Protein AF-B8Y3Y1-F1 (afdb_monomer_lite)

Secondary structure (DSSP, 8-state):
-----SSHHHHHHHHHHHHHHHHHHHHHTTPPP-BTTTTS-SSB--HHHHHHHT-S----TTHHHHHHTT--HHHHHHHHHHHHHHHTTSSPPTT------------------

Organism: Staphylococcus haemolyticus (NCBI:txid1283)

pLDDT: mean 87.37, std 19.58, range [33.03, 98.75]

Foldseek 3Di:
DQDADDDLVVVVVSLLVVLLVLLVVCVVVVFAADECQPPNDGDDYAVLSCCVRPNPDPDNPDAVSQVVSVHGPVNSSVSSNVSNCCVVVVDPDPPDDPPDPPDDDDDDDDDDD

InterPro domains:
  IPR036505 N-acetylmuramoyl-L-alanine amidase/PGRP domain superfamily [G3DSA:3.40.80.10] (1-98)
  IPR036505 N-acetylmuramoyl-L-alanine amidase/PGRP domain superfamily [SSF55846] (1-74)

Structure (mmCIF, N/CA/C/O backbone):
data_AF-B8Y3Y1-F1
#
_entry.id   AF-B8Y3Y1-F1
#
loop_
_atom_site.group_PDB
_atom_site.id
_atom_sit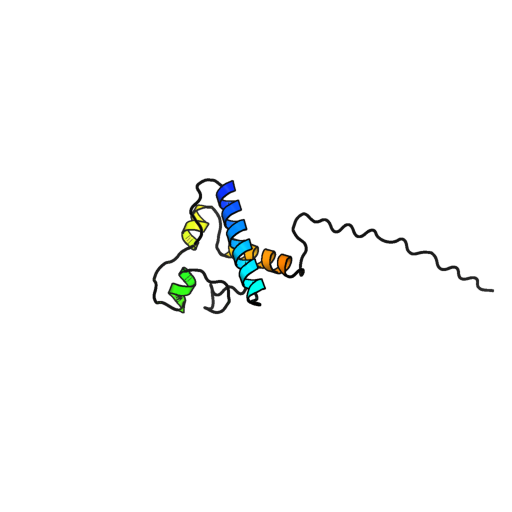e.type_symbol
_atom_site.label_atom_id
_atom_site.label_alt_id
_atom_site.label_comp_id
_atom_site.label_asym_id
_atom_site.label_entity_id
_atom_site.label_seq_id
_atom_site.pdbx_PDB_ins_code
_atom_site.Cartn_x
_atom_site.Cartn_y
_atom_site.Cartn_z
_atom_site.occupancy
_atom_site.B_iso_or_equiv
_atom_site.auth_seq_id
_atom_site.auth_comp_id
_atom_site.auth_asym_id
_atom_site.auth_atom_id
_atom_site.pdbx_PDB_model_num
ATOM 1 N N . GLU A 1 1 ? -0.009 5.445 -8.014 1.00 79.00 1 GLU A N 1
ATOM 2 C CA . GLU A 1 1 ? 1.302 5.917 -8.509 1.00 79.00 1 GLU A CA 1
ATOM 3 C C . GLU A 1 1 ? 2.193 6.518 -7.434 1.00 79.00 1 GLU A C 1
ATOM 5 O O . GLU A 1 1 ? 1.762 7.396 -6.689 1.00 79.00 1 GLU A O 1
ATOM 10 N N . ILE A 1 2 ? 3.444 6.051 -7.386 1.00 77.81 2 ILE A N 1
ATOM 11 C CA . ILE A 1 2 ? 4.555 6.657 -6.640 1.00 77.81 2 ILE A CA 1
ATOM 12 C C . ILE A 1 2 ? 5.471 7.319 -7.673 1.00 77.81 2 ILE A C 1
ATOM 14 O O . ILE A 1 2 ? 5.974 6.648 -8.568 1.00 77.81 2 ILE A O 1
ATOM 18 N N . VAL A 1 3 ? 5.697 8.630 -7.565 1.00 85.31 3 VAL A N 1
ATOM 19 C CA . VAL A 1 3 ? 6.620 9.335 -8.471 1.00 85.31 3 VAL A CA 1
ATOM 20 C C . VAL A 1 3 ? 8.064 8.977 -8.114 1.00 85.31 3 VAL A C 1
ATOM 22 O O . VAL A 1 3 ? 8.419 8.955 -6.936 1.00 85.31 3 VAL A O 1
ATOM 25 N N . HIS A 1 4 ? 8.894 8.716 -9.128 1.00 81.44 4 HIS A N 1
ATOM 26 C CA . HIS A 1 4 ? 10.304 8.388 -8.928 1.00 81.44 4 HIS A CA 1
ATOM 27 C C . HIS A 1 4 ? 11.066 9.544 -8.265 1.00 81.44 4 HIS A C 1
ATOM 29 O O . HIS A 1 4 ? 10.930 10.705 -8.653 1.00 81.44 4 HIS A O 1
ATOM 35 N N . THR A 1 5 ? 11.897 9.213 -7.280 1.00 87.88 5 THR A N 1
ATOM 36 C CA . THR A 1 5 ? 12.758 10.158 -6.551 1.00 87.88 5 THR A CA 1
ATOM 37 C C . THR A 1 5 ? 14.229 9.806 -6.740 1.00 87.88 5 THR A C 1
ATOM 39 O O . THR A 1 5 ? 14.551 8.660 -7.031 1.00 87.88 5 THR A O 1
ATOM 42 N N . HIS A 1 6 ? 15.136 10.767 -6.557 1.00 86.62 6 HIS A N 1
ATOM 43 C CA . HIS A 1 6 ? 16.558 10.590 -6.897 1.00 86.62 6 HIS A CA 1
ATOM 44 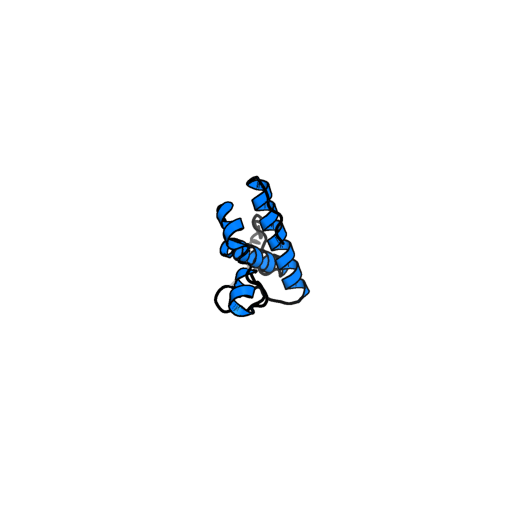C C . HIS A 1 6 ? 17.523 10.759 -5.715 1.00 86.62 6 HIS A C 1
ATOM 46 O O . HIS A 1 6 ? 18.736 10.740 -5.904 1.00 86.62 6 HIS A O 1
ATOM 52 N N . ASP A 1 7 ? 16.999 10.893 -4.498 1.00 91.50 7 ASP A N 1
ATOM 53 C CA . ASP A 1 7 ? 17.774 10.976 -3.261 1.00 91.50 7 ASP A CA 1
ATOM 54 C C . ASP A 1 7 ? 17.056 10.238 -2.121 1.00 91.50 7 ASP A C 1
ATOM 56 O O . ASP A 1 7 ? 15.842 10.020 -2.174 1.00 91.50 7 ASP A O 1
ATOM 60 N N . TYR A 1 8 ? 17.824 9.831 -1.106 1.00 89.06 8 TYR A N 1
ATOM 61 C CA . TYR A 1 8 ? 17.334 9.015 0.008 1.00 89.06 8 TYR A CA 1
ATOM 62 C C . TYR A 1 8 ? 16.186 9.692 0.767 1.00 89.06 8 TYR A C 1
ATOM 64 O O . TYR A 1 8 ? 15.153 9.072 1.023 1.00 89.06 8 TYR A O 1
ATOM 72 N N . ASP A 1 9 ? 16.335 10.978 1.085 1.00 92.94 9 ASP A N 1
ATOM 73 C CA . ASP A 1 9 ? 15.351 11.707 1.880 1.00 92.94 9 ASP A CA 1
ATOM 74 C C . ASP A 1 9 ? 14.036 11.888 1.116 1.00 92.94 9 ASP A C 1
ATOM 76 O O . ASP A 1 9 ? 12.948 11.748 1.682 1.00 92.94 9 ASP A O 1
ATOM 80 N N . SER A 1 10 ? 14.108 12.188 -0.181 1.00 94.12 10 SER A N 1
ATOM 81 C CA . SER A 1 10 ? 12.930 12.280 -1.043 1.00 94.12 10 SER A CA 1
ATOM 82 C C . SER A 1 10 ? 12.243 10.932 -1.198 1.00 94.12 10 SER A C 1
ATOM 84 O O . SER A 1 10 ? 11.013 10.884 -1.121 1.00 94.12 10 SER A O 1
ATOM 86 N N . PHE A 1 11 ? 13.008 9.845 -1.334 1.00 95.44 11 PHE A N 1
ATOM 87 C CA . PHE A 1 11 ? 12.452 8.496 -1.374 1.00 95.44 11 PHE A CA 1
ATOM 88 C C . PHE A 1 11 ? 11.697 8.170 -0.081 1.00 95.44 11 PHE A C 1
ATOM 90 O O . PHE A 1 11 ? 10.505 7.858 -0.136 1.00 95.44 11 PHE A O 1
ATOM 97 N N . ALA A 1 12 ? 12.330 8.349 1.081 1.00 94.75 12 ALA A N 1
ATOM 98 C CA . ALA A 1 12 ? 11.709 8.096 2.381 1.00 94.75 12 ALA A CA 1
ATOM 99 C C . ALA A 1 12 ? 10.435 8.937 2.590 1.00 94.75 12 ALA A C 1
ATOM 101 O O . ALA A 1 12 ? 9.400 8.416 3.020 1.00 94.75 12 ALA A O 1
ATOM 102 N N . ARG A 1 13 ? 10.463 10.226 2.214 1.00 95.56 13 ARG A N 1
ATOM 103 C CA . ARG A 1 13 ? 9.267 11.087 2.236 1.00 95.56 13 ARG A CA 1
ATOM 104 C C . ARG A 1 13 ? 8.171 10.568 1.310 1.00 95.56 13 ARG A C 1
ATOM 106 O O . ARG A 1 13 ? 7.008 10.568 1.706 1.00 95.56 13 ARG A O 1
ATOM 113 N N . SER A 1 14 ? 8.514 10.119 0.103 1.00 96.62 14 SER A N 1
ATOM 114 C CA . SER A 1 14 ? 7.530 9.589 -0.846 1.00 96.62 14 SER A CA 1
ATOM 115 C C . SER A 1 14 ? 6.852 8.315 -0.328 1.00 96.62 14 SER A C 1
ATOM 117 O O . SER A 1 14 ? 5.628 8.220 -0.409 1.00 96.62 14 SER A O 1
ATOM 119 N N . MET A 1 15 ? 7.603 7.399 0.299 1.00 97.69 15 MET A N 1
ATOM 120 C CA . MET A 1 15 ? 7.048 6.204 0.950 1.00 97.69 15 MET A CA 1
ATOM 121 C C . MET A 1 15 ? 6.118 6.581 2.103 1.00 97.69 15 MET A C 1
ATOM 123 O O . MET A 1 15 ? 4.996 6.082 2.191 1.00 97.69 15 MET A O 1
ATOM 127 N N . ASN A 1 16 ? 6.540 7.526 2.950 1.00 96.50 16 ASN A N 1
ATOM 128 C CA . ASN A 1 16 ? 5.713 8.038 4.039 1.00 96.50 16 ASN A CA 1
ATOM 129 C C . ASN A 1 16 ? 4.401 8.659 3.532 1.00 96.50 16 ASN A C 1
ATOM 131 O O . ASN A 1 16 ? 3.345 8.414 4.118 1.00 96.50 16 ASN A O 1
ATOM 135 N N . ASN A 1 17 ? 4.462 9.439 2.451 1.00 97.19 17 ASN A N 1
ATOM 136 C CA . ASN A 1 17 ? 3.294 10.085 1.853 1.00 97.19 17 ASN A CA 1
ATOM 137 C C . ASN A 1 17 ? 2.341 9.061 1.228 1.00 97.19 17 ASN A C 1
ATOM 139 O O . ASN A 1 17 ? 1.133 9.144 1.447 1.00 97.19 17 ASN A O 1
ATOM 143 N N . TYR A 1 18 ? 2.876 8.075 0.499 1.00 98.12 18 TYR A N 1
ATOM 144 C CA . TYR A 1 18 ? 2.076 6.986 -0.062 1.00 98.12 18 TYR A CA 1
ATOM 145 C C . TYR A 1 18 ? 1.360 6.210 1.044 1.00 98.12 18 TYR A C 1
ATOM 147 O O . TYR A 1 18 ? 0.148 6.003 0.978 1.00 98.12 18 TYR A O 1
ATOM 155 N N . ALA A 1 19 ? 2.095 5.838 2.093 1.00 98.19 19 ALA A N 1
ATOM 156 C CA . ALA A 1 19 ? 1.539 5.074 3.196 1.00 98.19 19 ALA A CA 1
ATOM 157 C C . ALA A 1 19 ? 0.472 5.859 3.978 1.00 98.19 19 ALA A C 1
ATOM 159 O O . ALA A 1 19 ? -0.544 5.289 4.378 1.00 98.19 19 ALA A O 1
ATOM 160 N N . ASP A 1 20 ? 0.659 7.170 4.167 1.00 98.06 20 ASP A N 1
ATOM 161 C CA . ASP A 1 20 ? -0.339 8.021 4.824 1.00 98.06 20 ASP A CA 1
ATOM 162 C C . ASP A 1 20 ? -1.621 8.161 4.004 1.00 98.06 20 ASP A C 1
ATOM 164 O O . ASP A 1 20 ? -2.721 8.034 4.555 1.00 98.06 20 ASP A O 1
ATOM 168 N N . TYR A 1 21 ? -1.485 8.355 2.691 1.00 98.44 21 TYR A N 1
ATOM 169 C CA . TYR A 1 21 ? -2.625 8.402 1.785 1.00 98.44 21 TYR A CA 1
ATOM 170 C C . TYR A 1 21 ? -3.386 7.072 1.796 1.00 98.44 21 TYR A C 1
ATOM 172 O O . TYR A 1 21 ? -4.586 7.061 2.066 1.00 98.44 21 TYR A O 1
ATOM 180 N N . ALA A 1 22 ? -2.694 5.945 1.610 1.00 98.50 22 ALA A N 1
ATOM 181 C CA . ALA A 1 22 ? -3.309 4.619 1.632 1.00 98.50 22 ALA A CA 1
ATOM 182 C C . ALA A 1 22 ? -4.048 4.346 2.955 1.00 98.50 22 ALA A C 1
ATOM 184 O O . ALA A 1 22 ? -5.223 3.980 2.941 1.00 98.50 22 ALA A O 1
ATOM 185 N N . ALA A 1 23 ? -3.410 4.606 4.101 1.00 98.56 23 ALA A N 1
ATOM 186 C CA . ALA A 1 23 ? -4.035 4.446 5.415 1.00 98.56 23 ALA A CA 1
ATOM 187 C C . ALA A 1 23 ? -5.261 5.357 5.614 1.00 98.56 23 ALA A C 1
ATOM 189 O O . ALA A 1 23 ? -6.243 4.942 6.231 1.00 98.56 23 ALA A O 1
ATOM 190 N N . THR A 1 24 ? -5.223 6.584 5.081 1.00 98.56 24 THR A N 1
ATOM 191 C CA . THR A 1 24 ? -6.363 7.517 5.108 1.00 98.56 24 THR A CA 1
ATOM 192 C C . THR A 1 24 ? -7.546 6.962 4.323 1.00 98.56 24 THR A C 1
ATOM 194 O O . THR A 1 24 ? -8.663 6.954 4.839 1.00 98.56 24 THR A O 1
ATOM 197 N N . GLN A 1 25 ? -7.310 6.442 3.116 1.00 98.75 25 GLN A N 1
ATOM 198 C CA . GLN A 1 25 ? -8.374 5.865 2.294 1.00 98.75 25 GLN A CA 1
ATOM 199 C C . GLN A 1 25 ? -8.950 4.594 2.930 1.00 98.75 25 GLN A C 1
ATOM 201 O O . GLN A 1 25 ? -10.169 4.443 2.984 1.00 98.75 25 GLN A O 1
ATOM 206 N N . LEU A 1 26 ? -8.099 3.721 3.481 1.00 98.75 26 LEU A N 1
ATOM 207 C CA . LEU A 1 26 ? -8.538 2.528 4.211 1.00 98.75 26 LEU A CA 1
ATOM 208 C C . LEU A 1 26 ? -9.456 2.898 5.384 1.00 98.75 26 LEU A C 1
ATOM 210 O O . LEU A 1 26 ? -10.556 2.362 5.501 1.00 98.75 26 LEU A O 1
ATOM 214 N N . GLN A 1 27 ? -9.059 3.874 6.207 1.00 98.56 27 GLN A N 1
ATOM 215 C CA . GLN A 1 27 ? -9.904 4.365 7.296 1.00 98.56 27 GLN A CA 1
ATOM 216 C C . GLN A 1 27 ? -11.222 4.957 6.777 1.00 98.56 27 GLN A C 1
ATOM 218 O O . GLN A 1 27 ? -12.283 4.637 7.314 1.00 98.56 27 GLN A O 1
ATOM 223 N N . TYR A 1 28 ? -11.155 5.819 5.758 1.00 98.44 28 TYR A N 1
ATOM 224 C CA . TYR A 1 28 ? -12.312 6.523 5.203 1.00 98.44 28 TYR A CA 1
ATOM 225 C C . TYR A 1 28 ? -13.376 5.560 4.666 1.00 98.44 28 TYR A C 1
ATOM 227 O O . TYR A 1 28 ? -14.562 5.758 4.916 1.00 98.44 28 TYR A O 1
ATOM 235 N N . TYR A 1 29 ? -12.952 4.491 3.989 1.00 98.50 29 TYR A N 1
ATOM 236 C CA . TYR A 1 29 ? -13.845 3.467 3.441 1.00 98.50 29 TYR A CA 1
ATOM 237 C C . TYR A 1 29 ? -14.137 2.311 4.409 1.00 98.50 29 TYR A C 1
ATOM 239 O O . TYR A 1 29 ? -14.716 1.307 4.001 1.00 98.50 29 TYR A O 1
ATOM 247 N N . ASN A 1 30 ? -13.749 2.426 5.685 1.00 98.00 30 ASN A N 1
ATOM 248 C CA . ASN A 1 30 ? -13.929 1.381 6.699 1.00 98.00 30 ASN A CA 1
ATOM 249 C C . ASN A 1 30 ? -13.304 0.022 6.318 1.00 98.00 30 ASN A C 1
ATOM 251 O O . ASN A 1 30 ? -13.807 -1.037 6.699 1.00 98.00 30 ASN A O 1
ATOM 255 N N . LEU A 1 31 ? -12.186 0.050 5.595 1.00 98.56 31 LEU A N 1
ATOM 256 C CA . LEU A 1 31 ? -11.424 -1.123 5.183 1.00 98.56 31 LEU A CA 1
ATOM 257 C C . LEU A 1 31 ? -10.238 -1.341 6.125 1.00 98.56 31 LEU A C 1
ATOM 259 O O . LEU A 1 31 ? -9.501 -0.410 6.446 1.00 98.56 31 LEU A O 1
ATOM 263 N N . LYS A 1 32 ? -10.020 -2.590 6.545 1.00 98.31 32 LYS A N 1
ATOM 264 C CA . LYS A 1 32 ? -8.788 -2.972 7.246 1.00 98.31 32 LYS A CA 1
ATOM 265 C C . LYS A 1 32 ? -7.675 -3.220 6.223 1.00 98.31 32 LYS A C 1
ATOM 267 O O . LYS A 1 32 ? -7.985 -3.785 5.173 1.00 98.31 32 LYS A O 1
ATOM 272 N N . PRO A 1 33 ? -6.416 -2.836 6.503 1.00 98.50 33 PRO A N 1
ATOM 273 C CA . PRO A 1 33 ? -5.299 -3.206 5.647 1.00 98.50 33 PRO A CA 1
ATOM 274 C C . PRO A 1 33 ? -5.139 -4.728 5.635 1.00 98.50 33 PRO A C 1
ATOM 276 O O . PRO A 1 33 ? -5.104 -5.355 6.695 1.00 98.50 33 PRO A O 1
ATOM 279 N N . ASP A 1 34 ? -5.073 -5.284 4.433 1.00 98.69 34 ASP A N 1
ATOM 280 C CA . ASP A 1 34 ? -4.859 -6.701 4.161 1.00 98.69 34 ASP A CA 1
ATOM 281 C C . ASP A 1 34 ? -4.117 -6.818 2.824 1.00 98.69 34 ASP A C 1
ATOM 283 O O . ASP A 1 34 ? -4.568 -6.251 1.824 1.00 98.69 34 ASP A O 1
ATOM 287 N N . SER A 1 35 ? -2.949 -7.457 2.813 1.00 98.56 35 SER A N 1
ATOM 288 C CA . SER A 1 35 ? -2.086 -7.515 1.629 1.00 98.56 35 SER A CA 1
ATOM 289 C C . SER A 1 35 ? -2.454 -8.698 0.745 1.00 98.56 35 SER A C 1
ATOM 291 O O . SER A 1 35 ? -2.196 -9.839 1.116 1.00 98.56 35 SER A O 1
ATOM 293 N N . ALA A 1 36 ? -2.881 -8.417 -0.484 1.00 98.56 36 ALA A N 1
ATOM 294 C CA . ALA A 1 36 ? -3.240 -9.440 -1.468 1.00 98.56 36 ALA A CA 1
ATOM 295 C C . ALA A 1 36 ? -2.050 -10.086 -2.196 1.00 98.56 36 ALA A C 1
ATOM 297 O O . ALA A 1 36 ? -2.239 -10.954 -3.046 1.00 98.56 36 ALA A O 1
ATOM 298 N N . GLU A 1 37 ? -0.824 -9.663 -1.883 1.00 98.38 37 GLU A N 1
ATOM 299 C CA . GLU A 1 37 ? 0.406 -10.043 -2.590 1.00 98.38 37 GLU A CA 1
ATOM 300 C C . GLU A 1 37 ? 0.611 -11.559 -2.741 1.00 98.38 37 GLU A C 1
ATOM 302 O O . GLU A 1 37 ? 1.139 -12.008 -3.754 1.00 98.38 37 GLU A O 1
ATOM 307 N N . ASN A 1 38 ? 0.182 -12.355 -1.755 1.00 97.88 38 ASN A N 1
ATOM 308 C CA . ASN A 1 38 ? 0.476 -13.791 -1.709 1.00 97.88 38 ASN A CA 1
ATOM 309 C C . ASN A 1 38 ? -0.733 -14.697 -1.985 1.00 97.88 38 ASN A C 1
ATOM 311 O O . ASN A 1 38 ? -0.541 -15.875 -2.284 1.00 97.88 38 ASN A O 1
ATOM 315 N N . ASP A 1 39 ? -1.962 -14.195 -1.862 1.00 98.25 39 ASP A N 1
ATOM 316 C CA . ASP A 1 39 ? -3.179 -15.017 -1.926 1.00 98.25 39 ASP A CA 1
ATOM 317 C C . ASP A 1 39 ? -4.298 -14.426 -2.801 1.00 98.25 39 ASP A C 1
ATOM 319 O O . ASP A 1 39 ? -5.360 -15.044 -2.940 1.00 98.25 39 ASP A O 1
ATOM 323 N N . GLY A 1 40 ? -4.070 -13.252 -3.401 1.00 98.19 40 GLY A N 1
ATOM 324 C CA . GLY A 1 40 ? -5.041 -12.566 -4.247 1.00 98.19 40 GLY A CA 1
ATOM 325 C C . GLY A 1 40 ? -6.276 -12.079 -3.489 1.00 98.19 40 GLY A C 1
ATOM 326 O O . GLY A 1 40 ? -7.348 -11.945 -4.088 1.00 98.19 40 GLY A O 1
ATOM 327 N N . ARG A 1 41 ? -6.176 -11.859 -2.173 1.00 98.50 41 ARG A N 1
ATOM 328 C CA . ARG A 1 41 ? -7.281 -11.380 -1.334 1.00 98.50 41 ARG A CA 1
ATOM 329 C C . ARG A 1 41 ? -6.796 -10.270 -0.415 1.00 98.50 41 ARG A C 1
ATOM 331 O O . ARG A 1 41 ? -5.772 -10.388 0.232 1.00 98.50 41 ARG A O 1
ATOM 338 N N . GLY A 1 42 ? -7.548 -9.178 -0.351 1.00 98.31 42 GLY A N 1
ATOM 339 C CA . GLY A 1 42 ? -7.232 -8.084 0.557 1.00 98.31 42 GLY A CA 1
ATOM 340 C C . GLY A 1 42 ? -7.587 -6.721 -0.008 1.00 98.31 42 GLY A C 1
ATOM 341 O O . GLY A 1 42 ? -8.330 -6.591 -0.984 1.00 98.31 42 GLY A O 1
ATOM 342 N N . THR A 1 43 ? -7.056 -5.690 0.633 1.00 98.69 43 THR A N 1
ATOM 343 C CA . THR A 1 43 ? -7.383 -4.278 0.392 1.00 98.69 43 THR A CA 1
ATOM 344 C C . THR A 1 43 ? -6.173 -3.454 -0.041 1.00 98.69 43 THR A C 1
ATOM 346 O O . THR A 1 43 ? -6.342 -2.325 -0.501 1.00 98.69 43 THR A O 1
ATOM 349 N N . VAL A 1 44 ? -4.964 -4.012 0.059 1.00 98.62 44 VAL A N 1
ATOM 350 C CA . VAL A 1 44 ? -3.720 -3.419 -0.433 1.00 98.62 44 VAL A CA 1
ATOM 351 C C . VAL A 1 44 ? -3.142 -4.336 -1.504 1.00 98.62 44 VAL A C 1
ATOM 353 O O . VAL A 1 44 ? -2.859 -5.506 -1.253 1.00 98.62 44 VAL A O 1
ATOM 356 N N . TRP A 1 45 ? -3.004 -3.787 -2.707 1.00 98.69 45 TRP A N 1
ATOM 357 C CA . TRP A 1 45 ? -2.598 -4.508 -3.907 1.00 98.69 45 TRP A CA 1
ATOM 358 C C . TRP A 1 45 ? -1.422 -3.795 -4.568 1.00 98.69 45 TRP A C 1
ATOM 360 O O . TRP A 1 45 ? -1.452 -2.575 -4.745 1.00 98.69 45 TRP A O 1
ATOM 370 N N . THR A 1 46 ? -0.405 -4.558 -4.960 1.00 98.31 46 THR A N 1
ATOM 371 C CA . THR A 1 46 ? 0.579 -4.116 -5.954 1.00 98.31 46 THR A CA 1
ATOM 372 C C . THR A 1 46 ? 0.006 -4.296 -7.358 1.00 98.31 46 THR A C 1
ATOM 374 O O . THR A 1 46 ? -0.923 -5.084 -7.565 1.00 98.31 46 THR A O 1
ATOM 377 N N . HIS A 1 47 ? 0.568 -3.599 -8.348 1.00 97.56 47 HIS A N 1
ATOM 378 C CA . HIS A 1 47 ? 0.199 -3.851 -9.742 1.00 97.56 47 HIS A CA 1
ATOM 379 C C . HIS A 1 47 ? 0.596 -5.278 -10.141 1.00 97.56 47 HIS A C 1
ATOM 381 O O . HIS A 1 47 ? -0.187 -5.975 -10.778 1.00 97.56 47 HIS A O 1
ATOM 387 N N . ALA A 1 48 ? 1.739 -5.770 -9.652 1.00 97.69 48 ALA A N 1
ATOM 388 C CA . ALA A 1 48 ? 2.148 -7.165 -9.816 1.00 97.69 48 ALA A CA 1
ATOM 389 C C . ALA A 1 48 ? 1.094 -8.174 -9.313 1.00 97.69 48 ALA A C 1
ATOM 391 O O . ALA A 1 48 ? 0.770 -9.123 -10.027 1.00 97.69 48 ALA A O 1
ATOM 392 N N . ALA A 1 49 ? 0.513 -7.967 -8.126 1.00 98.19 49 ALA A N 1
ATOM 393 C CA . ALA A 1 49 ? -0.554 -8.823 -7.603 1.00 98.19 49 ALA A CA 1
ATOM 394 C C . ALA A 1 49 ? -1.813 -8.773 -8.486 1.00 98.19 49 ALA A C 1
ATOM 396 O O . ALA A 1 49 ? -2.425 -9.809 -8.748 1.00 98.19 49 ALA A O 1
ATOM 397 N N . ILE A 1 50 ? -2.176 -7.593 -9.002 1.00 98.25 50 ILE A N 1
ATOM 398 C CA . ILE A 1 50 ? -3.287 -7.453 -9.957 1.00 98.25 50 ILE A CA 1
ATOM 399 C C . ILE A 1 50 ? -3.000 -8.268 -11.226 1.00 98.25 50 ILE A C 1
ATOM 401 O O . ILE A 1 50 ? -3.845 -9.066 -11.633 1.00 98.25 50 ILE A O 1
ATOM 405 N N . SER A 1 51 ? -1.806 -8.136 -11.810 1.00 97.75 51 SER A N 1
ATOM 406 C CA . SER A 1 51 ? -1.386 -8.910 -12.987 1.00 97.75 51 SER A CA 1
ATOM 407 C C . SER A 1 51 ? -1.445 -10.420 -12.733 1.00 97.75 51 SER A C 1
ATOM 409 O O . SER A 1 51 ? -1.964 -11.165 -13.562 1.00 97.75 51 SER A O 1
ATOM 411 N N . ASN A 1 52 ? -0.970 -10.871 -11.567 1.00 97.69 52 ASN A N 1
ATOM 412 C CA . ASN A 1 52 ? -0.887 -12.290 -11.216 1.00 97.69 52 ASN A CA 1
ATOM 413 C C . ASN A 1 52 ? -2.252 -12.938 -10.934 1.00 97.69 52 ASN A C 1
ATOM 415 O O . ASN A 1 52 ? -2.463 -14.090 -11.312 1.00 97.69 52 ASN A O 1
ATOM 419 N N . PHE A 1 53 ? -3.163 -12.234 -10.254 1.00 98.31 53 PHE A N 1
ATOM 420 C CA . PHE A 1 53 ? -4.416 -12.827 -9.766 1.00 98.31 53 PHE A CA 1
ATOM 421 C C . PHE A 1 53 ? -5.662 -12.416 -10.555 1.00 98.31 53 PHE A C 1
ATOM 423 O O . PHE A 1 53 ? -6.612 -13.196 -10.624 1.00 98.31 53 PHE A O 1
ATOM 430 N N . LEU A 1 54 ? -5.687 -11.210 -11.130 1.00 97.88 54 LEU A N 1
ATOM 431 C CA . LEU A 1 54 ? -6.867 -10.655 -11.811 1.00 97.88 54 LEU A CA 1
ATOM 432 C C . LEU A 1 54 ? -6.670 -10.536 -13.329 1.00 97.88 54 LEU A C 1
ATOM 434 O O . LEU A 1 54 ? -7.634 -10.671 -14.084 1.00 97.88 54 LEU A O 1
ATOM 438 N N . GLY A 1 55 ? -5.434 -10.319 -13.782 1.00 96.62 55 GLY A N 1
ATOM 439 C CA . GLY A 1 55 ? -5.109 -10.113 -15.191 1.00 96.62 55 GLY A CA 1
ATOM 440 C C . GLY A 1 55 ? -5.629 -8.778 -15.739 1.00 96.62 55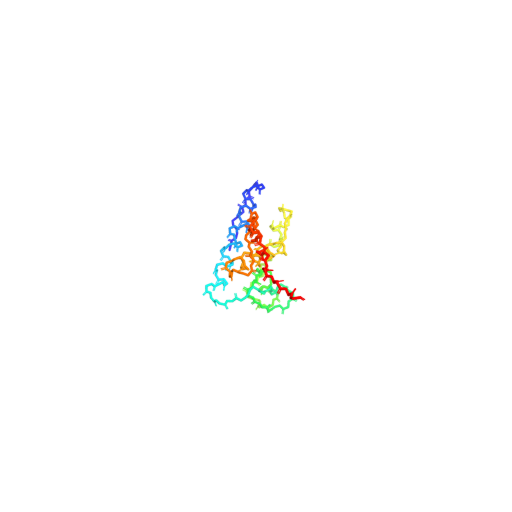 GLY A C 1
ATOM 441 O O . GLY A 1 55 ? -5.936 -7.846 -14.999 1.00 96.62 55 GLY A O 1
ATOM 442 N N . GLY A 1 56 ? -5.687 -8.656 -17.070 1.00 97.06 56 GLY A N 1
ATOM 443 C CA . GLY A 1 56 ? -6.054 -7.402 -17.754 1.00 97.06 56 GLY A CA 1
ATOM 444 C C . GLY A 1 56 ? -4.925 -6.362 -17.825 1.00 97.06 56 GLY A C 1
ATOM 445 O O . GLY A 1 56 ? -5.104 -5.292 -18.400 1.00 97.06 56 GLY A O 1
ATOM 446 N N . THR A 1 57 ? -3.761 -6.692 -17.272 1.00 96.56 57 THR A N 1
ATOM 447 C CA . THR A 1 57 ? -2.505 -5.942 -17.307 1.00 96.56 57 THR A CA 1
ATOM 448 C C . THR A 1 57 ? -1.360 -6.915 -17.007 1.00 96.56 57 THR A C 1
ATOM 450 O O . THR A 1 57 ? -1.601 -8.010 -16.497 1.00 96.56 57 THR A O 1
ATOM 453 N N . ASP A 1 58 ? -0.137 -6.547 -17.369 1.00 96.00 58 ASP A N 1
ATOM 454 C CA . ASP A 1 58 ? 1.070 -7.367 -17.231 1.00 96.00 58 ASP A CA 1
ATOM 455 C C . ASP A 1 58 ? 2.216 -6.625 -16.521 1.00 96.00 58 ASP A C 1
ATOM 457 O O . ASP A 1 58 ? 3.355 -7.097 -16.496 1.00 96.00 58 ASP A O 1
ATOM 461 N N . HIS A 1 59 ? 1.931 -5.468 -15.918 1.00 94.88 59 HIS A N 1
ATOM 462 C CA . HIS A 1 59 ? 2.944 -4.708 -15.197 1.00 94.88 59 HIS A CA 1
ATOM 463 C C . HIS A 1 59 ? 3.310 -5.376 -13.859 1.00 94.88 59 HIS A C 1
ATOM 465 O O . HIS A 1 59 ? 2.508 -6.078 -13.241 1.00 94.88 59 HIS A O 1
ATOM 471 N N . ALA A 1 60 ? 4.543 -5.137 -13.406 1.00 95.12 60 ALA A N 1
ATOM 472 C CA . ALA A 1 60 ? 5.136 -5.765 -12.220 1.00 95.12 60 ALA A CA 1
ATOM 473 C C . ALA A 1 60 ? 5.601 -4.750 -11.156 1.00 95.12 60 ALA A C 1
ATOM 475 O O . ALA A 1 60 ? 6.379 -5.081 -10.253 1.00 95.12 60 ALA A O 1
ATOM 476 N N . ASP A 1 61 ? 5.191 -3.490 -11.274 1.00 92.38 61 ASP A N 1
ATOM 477 C CA . ASP A 1 61 ? 5.465 -2.461 -10.280 1.00 92.38 61 ASP A CA 1
ATOM 478 C C . ASP A 1 61 ? 4.683 -2.722 -8.971 1.00 92.38 61 ASP A C 1
ATOM 480 O O . ASP A 1 61 ? 3.637 -3.381 -8.973 1.00 92.38 61 ASP A O 1
ATOM 484 N N . PRO A 1 62 ? 5.204 -2.270 -7.812 1.00 96.62 62 PRO A N 1
ATOM 485 C CA . PRO A 1 62 ? 6.367 -1.395 -7.620 1.00 96.62 62 PRO A CA 1
ATOM 486 C C . PRO A 1 62 ? 7.682 -2.119 -7.262 1.00 96.62 62 PRO A C 1
ATOM 488 O O . PRO A 1 62 ? 8.675 -1.456 -6.959 1.00 96.62 62 PRO A O 1
ATOM 491 N N . HIS A 1 63 ? 7.737 -3.457 -7.277 1.00 97.38 63 HIS A N 1
ATOM 492 C CA . HIS A 1 63 ? 8.826 -4.219 -6.635 1.00 97.38 63 HIS A CA 1
ATOM 493 C C . HIS A 1 63 ? 10.235 -3.832 -7.089 1.00 97.38 63 HIS A C 1
ATOM 495 O O . HIS A 1 63 ? 11.128 -3.679 -6.255 1.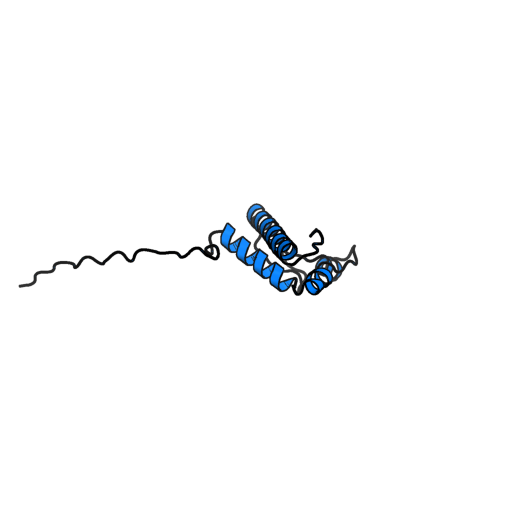00 97.38 63 HIS A O 1
ATOM 501 N N . GLN A 1 64 ? 10.452 -3.675 -8.398 1.00 95.56 64 GLN A N 1
ATOM 502 C CA . GLN A 1 64 ? 11.781 -3.347 -8.916 1.00 95.56 64 GLN A CA 1
ATOM 503 C C . GLN A 1 64 ? 12.200 -1.913 -8.566 1.00 95.56 64 GLN A C 1
ATOM 505 O O . GLN A 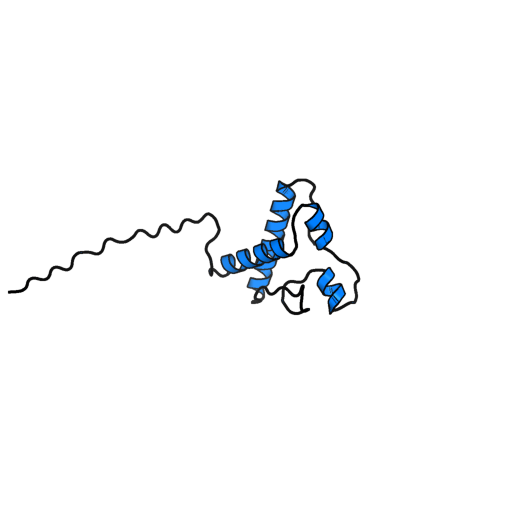1 64 ? 13.362 -1.693 -8.225 1.00 95.56 64 GLN A O 1
ATOM 510 N N . TYR A 1 65 ? 11.263 -0.960 -8.600 1.00 95.00 65 TYR A N 1
ATOM 511 C CA . TYR A 1 65 ? 11.522 0.419 -8.189 1.00 95.00 65 TYR A CA 1
ATOM 512 C C . TYR A 1 65 ? 11.915 0.478 -6.710 1.00 95.00 65 TYR A C 1
ATOM 514 O O . TYR A 1 65 ? 12.980 0.995 -6.384 1.00 95.00 65 TYR A O 1
ATOM 522 N N . LEU A 1 66 ? 11.137 -0.147 -5.822 1.00 96.69 66 LEU A N 1
ATOM 523 C CA . LEU A 1 66 ? 11.451 -0.163 -4.388 1.00 96.69 66 LEU A CA 1
ATOM 524 C C . LEU A 1 66 ? 12.808 -0.828 -4.116 1.00 96.69 66 LEU A C 1
ATOM 526 O O . LEU A 1 66 ? 13.640 -0.262 -3.407 1.00 96.69 66 LEU A O 1
ATOM 530 N N . ARG A 1 67 ? 13.084 -1.968 -4.767 1.00 97.19 67 ARG A N 1
ATOM 531 C CA . ARG A 1 67 ? 14.366 -2.677 -4.632 1.00 97.19 67 ARG A CA 1
ATOM 532 C C . ARG A 1 67 ? 15.554 -1.815 -5.060 1.00 97.19 67 ARG A C 1
ATOM 534 O O . ARG A 1 67 ? 16.609 -1.894 -4.436 1.00 97.19 67 ARG A O 1
ATOM 541 N N . SER A 1 68 ? 15.390 -0.980 -6.091 1.00 96.00 68 SER A N 1
ATOM 542 C CA . SER A 1 68 ? 16.439 -0.053 -6.547 1.00 96.00 68 SER A CA 1
ATOM 543 C C . SER A 1 68 ? 16.787 1.039 -5.523 1.00 96.00 68 SER A C 1
ATOM 545 O O . SER A 1 68 ? 17.874 1.606 -5.591 1.00 96.00 68 SER A O 1
ATOM 547 N N . HIS A 1 69 ? 15.910 1.270 -4.542 1.00 95.56 69 HIS A N 1
ATOM 548 C CA . HIS A 1 69 ? 16.095 2.189 -3.419 1.00 95.56 69 HIS A CA 1
ATOM 549 C C . HIS A 1 69 ? 16.353 1.464 -2.085 1.00 95.56 69 HIS A C 1
ATOM 551 O O . HIS A 1 69 ? 16.143 2.043 -1.022 1.00 95.56 69 HIS A O 1
ATOM 557 N N . ASN A 1 70 ? 16.797 0.199 -2.125 1.00 96.62 70 ASN A N 1
ATOM 558 C CA . ASN A 1 70 ? 17.037 -0.628 -0.935 1.00 96.62 70 ASN A CA 1
ATOM 559 C C . ASN A 1 70 ? 15.800 -0.775 -0.027 1.00 96.62 70 ASN A C 1
ATOM 561 O O . ASN A 1 70 ? 15.938 -0.879 1.187 1.00 96.62 70 ASN A O 1
ATOM 565 N N . TYR A 1 71 ? 14.611 -0.797 -0.629 1.00 97.94 71 TYR A N 1
ATOM 566 C CA . TYR A 1 71 ? 13.329 -0.923 0.057 1.00 97.94 71 TYR A CA 1
ATOM 567 C C . TYR A 1 71 ? 12.477 -2.021 -0.590 1.00 97.94 71 TYR A C 1
ATOM 569 O O . TYR A 1 71 ? 12.801 -2.550 -1.661 1.00 97.94 71 TYR A O 1
ATOM 577 N N . SER A 1 72 ? 11.359 -2.372 0.032 1.00 98.12 72 SER A N 1
ATOM 578 C CA . SER A 1 72 ? 10.479 -3.436 -0.445 1.00 98.12 72 SER A CA 1
ATOM 579 C C . SER A 1 72 ? 9.005 -3.101 -0.256 1.00 98.12 72 SER A C 1
ATOM 581 O O . SER A 1 72 ? 8.623 -2.238 0.532 1.00 98.12 72 SER A O 1
ATOM 583 N N . TYR A 1 73 ? 8.149 -3.817 -0.989 1.00 98.31 73 TYR A N 1
ATOM 584 C CA . TYR A 1 73 ? 6.705 -3.722 -0.788 1.00 98.31 73 TYR A CA 1
ATOM 585 C C . TYR A 1 73 ? 6.298 -4.171 0.624 1.00 98.31 73 TYR A C 1
ATOM 587 O O . TYR A 1 73 ? 5.396 -3.577 1.199 1.00 98.31 73 TYR A O 1
ATOM 595 N N . ALA A 1 74 ? 6.982 -5.164 1.204 1.00 98.38 74 ALA A N 1
ATOM 596 C CA . ALA A 1 74 ? 6.711 -5.607 2.570 1.00 98.38 74 ALA A CA 1
ATOM 597 C C . ALA A 1 74 ? 6.923 -4.467 3.581 1.00 98.38 74 ALA A C 1
ATOM 599 O O . ALA A 1 74 ? 6.039 -4.190 4.384 1.00 98.38 74 ALA A O 1
ATOM 600 N N . GLU A 1 75 ? 8.036 -3.736 3.470 1.00 98.44 75 GLU A N 1
ATOM 601 C CA . GLU A 1 75 ? 8.299 -2.571 4.325 1.00 98.44 75 GLU A CA 1
ATOM 602 C C . GLU A 1 75 ? 7.282 -1.441 4.097 1.00 98.44 75 GLU A C 1
ATOM 604 O O . GLU A 1 75 ? 6.837 -0.799 5.050 1.00 98.44 75 GLU A O 1
ATOM 609 N N . LEU A 1 76 ? 6.867 -1.214 2.844 1.00 98.38 76 LEU A N 1
ATOM 610 C CA . LEU A 1 76 ? 5.816 -0.243 2.534 1.00 98.38 76 LEU A CA 1
ATOM 611 C C . LEU A 1 76 ? 4.467 -0.645 3.149 1.00 98.38 76 LEU A C 1
ATOM 613 O O . LEU A 1 76 ? 3.756 0.209 3.683 1.00 98.38 76 LEU A O 1
ATOM 617 N N . TYR A 1 77 ? 4.108 -1.927 3.074 1.00 98.62 77 TYR A N 1
ATOM 618 C CA . TYR A 1 77 ? 2.881 -2.460 3.659 1.00 98.62 77 TYR A CA 1
ATOM 619 C C . TYR A 1 77 ? 2.879 -2.320 5.183 1.00 98.62 77 TYR A C 1
ATOM 621 O O . TYR A 1 77 ? 1.888 -1.846 5.741 1.00 98.62 77 TYR A O 1
ATOM 629 N N . ASP A 1 78 ? 3.992 -2.634 5.848 1.00 98.44 78 ASP A N 1
ATOM 630 C CA . ASP A 1 78 ? 4.129 -2.444 7.295 1.00 98.44 78 ASP A CA 1
ATOM 631 C C . ASP A 1 78 ? 3.917 -0.973 7.689 1.00 98.44 78 ASP A C 1
ATOM 633 O O . ASP A 1 78 ? 3.192 -0.680 8.644 1.00 98.44 78 ASP A O 1
ATOM 637 N N . LEU A 1 79 ? 4.448 -0.029 6.902 1.00 98.12 79 LEU A N 1
ATOM 638 C CA . LEU A 1 79 ? 4.242 1.405 7.129 1.00 98.12 79 LEU A CA 1
ATOM 639 C C . LEU A 1 79 ? 2.779 1.839 6.910 1.00 98.12 79 LEU A C 1
ATOM 641 O O . LEU A 1 79 ? 2.264 2.682 7.651 1.00 98.12 79 LEU A O 1
ATOM 645 N N . ILE A 1 80 ? 2.085 1.272 5.914 1.00 98.50 80 ILE A N 1
ATOM 646 C CA . ILE A 1 80 ? 0.637 1.479 5.710 1.00 98.50 80 ILE A CA 1
ATOM 647 C C . ILE A 1 80 ? -0.139 0.969 6.927 1.00 98.50 80 ILE A C 1
ATOM 649 O O . ILE A 1 80 ? -1.013 1.672 7.445 1.00 98.50 80 ILE A O 1
ATOM 653 N N . TYR A 1 81 ? 0.189 -0.239 7.389 1.00 98.38 81 TYR A N 1
ATOM 654 C CA . TYR A 1 81 ? -0.469 -0.887 8.517 1.00 98.38 81 TYR A CA 1
ATOM 655 C C . TYR A 1 81 ? -0.297 -0.074 9.805 1.00 98.38 81 TYR A C 1
ATOM 657 O O . TYR A 1 81 ? -1.286 0.248 10.468 1.00 98.38 81 TYR A O 1
ATOM 665 N N . GLU A 1 82 ? 0.928 0.352 10.118 1.00 97.81 82 GLU A N 1
ATOM 666 C CA . GLU A 1 82 ? 1.216 1.205 11.275 1.00 97.81 82 GLU A CA 1
ATOM 667 C C . GLU A 1 82 ? 0.413 2.513 11.223 1.00 97.81 82 GLU A C 1
ATOM 669 O O . GLU A 1 82 ? -0.289 2.864 12.177 1.00 97.81 82 GLU A O 1
ATOM 674 N N . LYS A 1 83 ? 0.450 3.224 10.090 1.00 97.88 83 LYS A N 1
ATOM 675 C CA . LYS A 1 83 ? -0.285 4.487 9.929 1.00 97.88 83 LYS A CA 1
ATOM 676 C C . LYS A 1 83 ? -1.790 4.304 10.066 1.00 97.88 83 LYS A C 1
ATOM 678 O O . LYS A 1 83 ? -2.454 5.166 10.645 1.00 97.88 83 LYS A O 1
ATOM 683 N N . TYR A 1 84 ? -2.333 3.190 9.583 1.00 98.44 84 TYR A N 1
ATOM 684 C CA . TYR A 1 84 ? -3.738 2.853 9.783 1.00 98.44 84 TYR A CA 1
ATOM 685 C C . TYR A 1 84 ? -4.066 2.655 11.271 1.00 98.44 84 TYR A C 1
ATOM 687 O O . TYR A 1 84 ? -5.053 3.213 11.766 1.00 98.44 84 TYR A O 1
ATOM 695 N N . LEU A 1 85 ? -3.232 1.921 12.016 1.00 98.00 85 LEU A N 1
ATOM 696 C CA . LEU A 1 85 ? -3.412 1.737 13.461 1.00 98.00 85 LEU A CA 1
ATOM 697 C C . LEU A 1 85 ? -3.339 3.067 14.226 1.00 98.00 85 LEU A C 1
ATOM 699 O O . LEU A 1 85 ? -4.147 3.295 15.130 1.00 98.00 85 LEU A O 1
ATOM 703 N N . ILE A 1 86 ? -2.432 3.970 13.842 1.00 97.31 86 ILE A N 1
ATOM 704 C CA . ILE A 1 86 ? -2.333 5.320 14.423 1.00 97.31 86 ILE A CA 1
ATOM 705 C C . ILE A 1 86 ? -3.617 6.114 14.155 1.00 97.31 86 ILE A C 1
ATOM 707 O O . ILE A 1 86 ? -4.231 6.652 15.079 1.00 97.31 86 ILE A O 1
ATOM 711 N N . LYS A 1 87 ? -4.067 6.161 12.896 1.00 96.88 87 LYS A N 1
ATOM 712 C CA . LYS A 1 87 ? -5.268 6.908 12.484 1.00 96.88 87 LYS A CA 1
ATOM 713 C C . LYS A 1 87 ? -6.549 6.385 13.144 1.00 96.88 87 LYS A C 1
ATOM 715 O O . LYS A 1 87 ? -7.461 7.159 13.442 1.00 96.88 87 LYS A O 1
ATOM 720 N N . THR A 1 88 ? -6.596 5.087 13.436 1.00 97.12 88 THR A N 1
ATOM 721 C CA . THR A 1 88 ? -7.694 4.432 14.165 1.00 97.12 88 THR A CA 1
ATOM 722 C C . THR A 1 88 ? -7.505 4.417 15.686 1.00 97.12 88 THR A C 1
ATOM 724 O O . THR A 1 88 ? -8.318 3.824 16.392 1.00 97.12 88 THR A O 1
ATOM 727 N N . LYS A 1 89 ? -6.485 5.117 16.208 1.00 96.44 89 LYS A N 1
ATOM 728 C CA . LYS A 1 89 ? -6.182 5.266 17.645 1.00 96.44 89 LYS A CA 1
ATOM 729 C C . LYS A 1 89 ? -5.935 3.939 18.373 1.00 96.44 89 LYS A C 1
ATOM 731 O O . LYS A 1 89 ? -6.169 3.841 19.575 1.00 96.44 89 LYS A O 1
ATOM 736 N N . GLN A 1 90 ? -5.466 2.925 17.652 1.00 95.25 90 GLN A N 1
ATOM 737 C CA . GLN A 1 90 ? -5.095 1.629 18.222 1.00 95.25 90 GLN A CA 1
ATOM 738 C C . GLN A 1 90 ? -3.663 1.638 18.769 1.00 95.25 90 GLN A C 1
ATOM 740 O O . GLN A 1 90 ? -3.372 0.932 19.731 1.00 95.25 90 GLN A O 1
ATOM 745 N N . VAL A 1 91 ? -2.784 2.462 18.189 1.00 94.50 91 VAL A N 1
ATOM 746 C CA . VAL A 1 91 ? -1.404 2.668 18.651 1.00 94.50 91 VAL A CA 1
ATOM 747 C C . VAL A 1 91 ? -1.063 4.159 18.671 1.00 94.50 91 VAL A C 1
ATOM 749 O O . VAL A 1 91 ? -1.695 4.961 17.981 1.00 94.50 91 VAL A O 1
ATOM 752 N N . ALA A 1 92 ? -0.079 4.541 19.484 1.00 89.56 92 ALA A N 1
ATOM 753 C CA . ALA A 1 92 ? 0.413 5.913 19.541 1.00 89.56 92 ALA A CA 1
ATOM 754 C C . ALA A 1 92 ? 1.451 6.170 18.428 1.00 89.56 92 ALA A C 1
ATOM 756 O O . ALA A 1 92 ? 2.174 5.240 18.068 1.00 89.56 92 ALA A O 1
ATOM 757 N N . PRO A 1 93 ? 1.562 7.401 17.893 1.00 84.38 93 PRO A N 1
ATOM 758 C CA . PRO A 1 93 ? 2.611 7.735 16.934 1.00 84.38 93 PRO A CA 1
ATOM 759 C C . PRO A 1 93 ? 4.015 7.524 17.514 1.00 84.38 93 PRO A C 1
ATOM 761 O O . PRO A 1 93 ? 4.276 7.821 18.683 1.00 84.38 93 PRO A O 1
ATOM 764 N N . TRP A 1 94 ? 4.953 7.067 16.685 1.00 70.75 94 TRP A N 1
ATOM 765 C CA . TRP A 1 94 ? 6.353 6.970 17.089 1.00 70.75 94 TRP A CA 1
ATOM 766 C C . TRP A 1 94 ? 6.887 8.342 17.545 1.00 70.75 94 TRP A C 1
ATOM 768 O O . TRP A 1 94 ? 6.637 9.365 16.908 1.00 70.75 94 TRP A O 1
ATOM 778 N N . GLY A 1 95 ? 7.587 8.373 18.682 1.00 67.25 95 GLY A N 1
ATOM 779 C CA . GLY A 1 95 ? 8.075 9.609 19.309 1.00 67.25 95 GLY A CA 1
ATOM 780 C C . GLY A 1 95 ? 7.127 10.251 20.330 1.00 67.25 95 GLY A C 1
ATOM 781 O O . GLY A 1 95 ? 7.536 11.188 21.016 1.00 67.25 95 GLY A O 1
ATOM 782 N N . THR A 1 96 ? 5.901 9.741 20.519 1.00 56.81 96 THR A N 1
ATOM 783 C CA . THR A 1 96 ? 5.065 10.158 21.657 1.00 56.81 96 THR A CA 1
ATOM 784 C C . THR A 1 96 ? 5.384 9.299 22.880 1.00 56.81 96 THR A C 1
ATOM 786 O O . THR A 1 96 ? 4.885 8.182 23.023 1.00 56.81 96 THR A O 1
ATOM 789 N N . THR A 1 97 ? 6.224 9.797 23.788 1.00 49.00 97 THR A N 1
ATOM 790 C CA . THR A 1 97 ? 6.334 9.215 25.129 1.00 49.00 97 THR A CA 1
ATOM 791 C C . THR A 1 97 ? 5.041 9.508 25.885 1.00 49.00 97 THR A C 1
ATOM 793 O O . THR A 1 97 ? 4.752 10.642 26.256 1.00 49.00 97 THR A O 1
ATOM 796 N N . SER A 1 98 ? 4.232 8.477 26.123 1.00 50.59 98 SER A N 1
ATOM 797 C CA . SER A 1 98 ? 3.096 8.577 27.039 1.00 50.59 98 SER A CA 1
ATOM 798 C C . SER A 1 98 ? 3.619 8.638 28.478 1.00 50.59 98 SER A C 1
ATOM 800 O O . SER A 1 98 ? 3.637 7.632 29.188 1.00 50.59 98 SER A O 1
ATOM 802 N N . THR A 1 99 ? 4.051 9.812 28.939 1.00 44.97 99 THR A N 1
ATOM 803 C CA . THR A 1 99 ? 4.250 10.079 30.368 1.00 44.97 99 THR A CA 1
ATOM 804 C C . THR A 1 99 ? 2.885 10.180 31.043 1.00 44.97 99 THR A C 1
ATOM 806 O O . THR A 1 99 ? 2.321 11.253 31.229 1.00 44.97 99 THR A O 1
ATOM 809 N N . LYS A 1 100 ? 2.328 9.033 31.438 1.00 47.88 100 LYS A N 1
ATOM 810 C CA . LYS A 1 100 ? 1.280 9.008 32.462 1.00 47.88 100 LYS A CA 1
ATOM 811 C C . LYS A 1 100 ? 1.960 9.307 33.805 1.00 47.88 100 LYS A C 1
ATOM 813 O O . LYS A 1 100 ? 2.796 8.500 34.213 1.00 47.88 100 LYS A O 1
ATOM 818 N N . PRO A 1 101 ? 1.644 10.401 34.523 1.00 42.72 101 PRO A N 1
ATOM 819 C CA . PRO A 1 101 ? 2.118 10.553 35.890 1.00 42.72 101 PRO A CA 1
ATOM 820 C C . PRO A 1 101 ? 1.470 9.447 36.724 1.00 42.72 101 PRO A C 1
ATOM 822 O O . PRO A 1 101 ? 0.242 9.338 36.791 1.00 42.72 101 PRO A O 1
ATOM 825 N N . SER A 1 102 ? 2.282 8.594 37.339 1.00 45.62 102 SER A N 1
ATOM 826 C CA . SER A 1 102 ? 1.830 7.694 38.393 1.00 45.62 102 SER A CA 1
ATOM 827 C C . SER A 1 102 ? 1.318 8.543 39.555 1.00 45.62 102 SER A C 1
ATOM 829 O O . SER A 1 102 ? 2.096 9.161 40.279 1.00 45.62 102 SER A O 1
ATOM 831 N N . GLN A 1 103 ? -0.004 8.612 39.694 1.00 45.88 103 GLN A N 1
ATOM 832 C CA . GLN A 1 103 ? -0.674 9.241 40.825 1.00 45.88 103 GLN A CA 1
ATOM 833 C C . GLN A 1 103 ? -0.234 8.511 42.110 1.00 45.88 103 GLN A C 1
ATOM 835 O O . GLN A 1 103 ? -0.393 7.289 42.172 1.00 45.88 103 GLN A O 1
ATOM 840 N N . PRO A 1 104 ? 0.315 9.194 43.130 1.00 44.50 104 PRO A N 1
ATOM 841 C CA . PRO A 1 104 ? 0.655 8.545 44.389 1.00 44.50 104 PRO A CA 1
ATOM 842 C C . PRO A 1 104 ? -0.622 8.027 45.058 1.00 44.50 104 PRO A C 1
ATOM 844 O O . PRO A 1 104 ? -1.576 8.780 45.270 1.00 44.50 104 PRO A O 1
ATOM 847 N N . SER A 1 105 ? -0.651 6.740 45.394 1.00 47.84 105 SER A N 1
ATOM 848 C CA . SER A 1 105 ? -1.701 6.149 46.219 1.00 47.84 105 SER A CA 1
ATOM 849 C C . SER A 1 105 ? -1.668 6.778 47.614 1.00 47.84 105 SER A C 1
ATOM 851 O O . SER A 1 105 ? -0.699 6.623 48.357 1.00 47.84 105 SER A O 1
ATOM 853 N N . LYS A 1 106 ? -2.735 7.502 47.961 1.00 45.50 106 LYS A N 1
ATOM 854 C CA . LYS A 1 106 ? -2.986 8.057 49.296 1.00 45.50 106 LYS A CA 1
ATOM 855 C C . LYS A 1 106 ? -3.039 6.912 50.326 1.00 45.50 106 LYS A C 1
ATOM 857 O O . LYS A 1 106 ? -3.769 5.952 50.078 1.00 45.50 106 LYS A O 1
ATOM 862 N N . PRO A 1 107 ? -2.339 6.984 51.475 1.00 39.09 107 PRO A N 1
ATOM 863 C CA . PRO A 1 107 ? -2.488 5.980 52.521 1.00 39.09 107 PRO A CA 1
ATOM 864 C C . PRO A 1 107 ? -3.893 6.087 53.119 1.00 39.09 107 PRO A C 1
ATOM 866 O O . PRO A 1 107 ? -4.304 7.161 53.566 1.00 39.09 107 PRO A O 1
ATOM 869 N N . SER A 1 108 ? -4.641 4.984 53.105 1.00 41.03 108 SER A N 1
ATOM 870 C CA 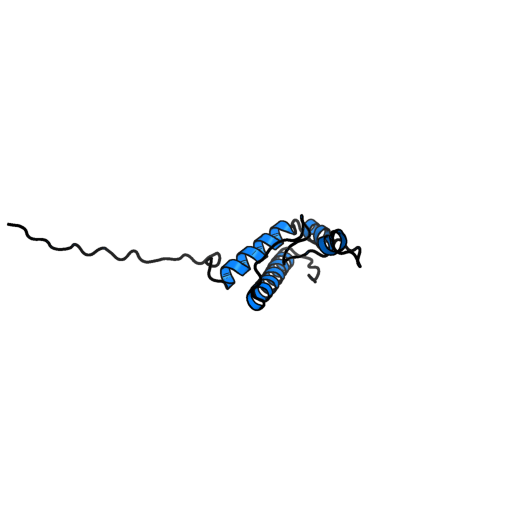. SER A 1 108 ? -5.892 4.871 53.850 1.00 41.03 108 SER A CA 1
ATOM 871 C C . SER A 1 108 ? -5.555 4.767 55.334 1.00 41.03 108 SER A C 1
ATOM 873 O O . SER A 1 108 ? -4.921 3.804 55.758 1.00 41.03 108 SER A O 1
ATOM 875 N N . GLY A 1 109 ? -5.972 5.762 56.115 1.00 43.34 109 GLY A N 1
ATOM 876 C CA . GLY A 1 109 ? -6.014 5.654 57.567 1.00 43.34 109 GLY A CA 1
ATOM 877 C C . GLY A 1 109 ? -6.967 4.533 57.979 1.00 43.34 109 GLY A C 1
ATOM 878 O O . GLY A 1 109 ? -8.051 4.395 57.414 1.00 43.34 109 GLY A O 1
ATOM 879 N N . GLY A 1 110 ? -6.539 3.733 58.949 1.00 33.03 110 GLY A N 1
ATOM 880 C CA . GLY A 1 110 ? -7.316 2.648 59.530 1.00 33.03 110 GLY A CA 1
ATOM 881 C C . GLY A 1 110 ? -6.818 2.368 60.939 1.00 33.03 110 GLY A C 1
ATOM 882 O O . GLY A 1 110 ? -5.931 1.546 61.138 1.00 33.03 110 GLY A O 1
ATOM 883 N N . THR A 1 111 ? -7.362 3.115 61.895 1.00 39.75 111 THR A N 1
ATOM 884 C CA . THR A 1 111 ? -7.356 2.820 63.331 1.00 39.75 111 THR A CA 1
ATOM 885 C C . THR A 1 111 ? -7.949 1.433 63.558 1.00 39.75 111 THR A C 1
ATOM 887 O O . THR A 1 111 ? -8.968 1.140 62.944 1.00 39.75 111 THR A O 1
ATOM 890 N N . ASN A 1 112 ? -7.387 0.625 64.456 1.00 38.44 112 ASN A N 1
ATOM 891 C CA . ASN A 1 112 ? -8.123 -0.461 65.104 1.00 38.44 112 ASN A CA 1
ATOM 892 C C . ASN A 1 112 ? -7.620 -0.651 66.543 1.00 38.44 112 ASN A C 1
ATOM 894 O O . ASN A 1 112 ? -6.416 -0.580 66.787 1.00 38.44 112 ASN A O 1
ATOM 898 N N . ASN A 1 113 ? -8.613 -0.812 67.425 1.00 41.47 113 ASN A N 1
ATOM 899 C CA . ASN A 1 113 ? -8.596 -1.023 68.878 1.00 41.47 113 ASN A CA 1
ATOM 900 C C . ASN A 1 113 ? -7.546 -2.006 69.397 1.00 41.47 113 ASN A C 1
ATOM 902 O O . ASN A 1 113 ? -7.389 -3.076 68.767 1.00 41.47 113 ASN A O 1
#

Sequence (113 aa):
EIVHTHDYDSFARSMNNYADYAATQLQYYNLKPDSAENDGRGTVWTHAAISNFLGGTDHADPHQYLRSHNYSYAELYDLIYEKYLIKTKQVAPWGTTSTKPSQPSKPSGGTNN

Radius of gyration: 21.7 Å; chains: 1; bounding box: 32×27×87 Å